Protein AF-A0A6N0LXA2-F1 (afdb_monomer_lite)

pLDDT: mean 89.3, std 15.11, range [38.38, 98.56]

Sequence (141 aa):
MRSFDGYRHREAFCLMKYAAEDGSEVEWIWNSRDGVTPFCVSNRAGDKMLKHVDWHLDRRLFNYQPLACERIFVSLSPERARQRAQQQVEHFWDRDDCAHIREMYGTKENAIEGFIADSRVGEAPDLVEIGSLEPTNDNSI

Foldseek 3Di:
DAPPVRAPDPLAQKFFWWAFPVRPDIATETEPGSADDDQWDADPVNPTITGTDPVVPIDRDNPDDDDAFHKYWDFAALVNQLVVQLVVCVVQVPDPVRVVLCVVQVDSVSSSVVSSVVQPGRHDIDIDGHPPPPDPPPPPD

Radius of gyration: 17.7 Å; chains: 1; bounding box: 47×46×40 Å

Secondary structure (DSSP, 8-state):
---TTS-SSTTTTEEEEEEETTSS-EEEEEE-SSSPPPSEEE-TTSSSEEEEE-GGG-EE-TT--PPTT-EEEEEPPHHHHHHHHHHHHHHHTT-GGGHHHHHHHSSHHHHHHHHHHHS-TTTSEEEEETT----------

Structure (mmCIF, N/CA/C/O backbone):
data_AF-A0A6N0LXA2-F1
#
_entry.id   AF-A0A6N0LXA2-F1
#
loop_
_atom_site.group_PDB
_atom_site.id
_atom_site.type_symbol
_atom_site.label_atom_id
_atom_site.label_alt_id
_atom_site.label_comp_id
_atom_site.label_asym_id
_atom_site.label_entity_id
_atom_site.label_seq_id
_atom_site.pdbx_PDB_ins_code
_atom_site.Cartn_x
_atom_site.Cartn_y
_atom_site.Cartn_z
_atom_site.occupancy
_atom_site.B_iso_or_equiv
_atom_site.auth_seq_id
_atom_site.auth_comp_id
_atom_site.auth_asym_id
_atom_site.auth_atom_id
_atom_site.pdbx_PDB_model_num
ATOM 1 N N . MET A 1 1 ? 24.173 -1.221 8.236 1.00 45.16 1 MET A N 1
ATOM 2 C CA . MET A 1 1 ? 25.031 -1.406 7.048 1.00 45.16 1 MET A CA 1
ATOM 3 C C . MET A 1 1 ? 24.363 -0.652 5.906 1.00 45.16 1 MET A C 1
ATOM 5 O O . MET A 1 1 ? 23.253 -1.024 5.557 1.00 45.16 1 MET A O 1
ATOM 9 N N . ARG A 1 2 ? 24.926 0.473 5.438 1.00 43.31 2 ARG A N 1
ATOM 10 C CA . ARG A 1 2 ? 24.371 1.203 4.280 1.00 43.31 2 ARG A CA 1
ATOM 11 C C . ARG A 1 2 ? 24.632 0.373 3.021 1.00 43.31 2 ARG A C 1
ATOM 13 O O . ARG A 1 2 ? 25.683 -0.261 2.931 1.00 43.31 2 ARG A O 1
ATOM 20 N N . SER A 1 3 ? 23.676 0.339 2.096 1.00 55.22 3 SER A N 1
ATOM 21 C CA . SER A 1 3 ? 23.906 -0.237 0.765 1.00 55.22 3 SER A CA 1
ATOM 22 C C . SER A 1 3 ? 24.983 0.571 0.020 1.00 55.22 3 SER A C 1
ATOM 24 O O . SER A 1 3 ? 25.288 1.696 0.425 1.00 55.22 3 SER A O 1
ATOM 26 N N . PHE A 1 4 ? 25.578 0.007 -1.039 1.00 57.34 4 PHE A N 1
ATOM 27 C CA . PHE A 1 4 ? 26.666 0.631 -1.822 1.00 57.34 4 PHE A CA 1
ATOM 28 C C . PHE A 1 4 ? 26.347 2.058 -2.315 1.00 57.34 4 PHE A C 1
ATOM 30 O O . PHE A 1 4 ? 27.257 2.825 -2.606 1.00 57.34 4 PHE A O 1
ATOM 37 N N . ASP A 1 5 ? 25.067 2.426 -2.325 1.00 68.12 5 ASP A N 1
ATOM 38 C CA . ASP A 1 5 ? 24.535 3.671 -2.873 1.00 68.12 5 ASP A CA 1
ATOM 39 C C . ASP A 1 5 ? 24.081 4.671 -1.790 1.00 68.12 5 ASP A C 1
ATOM 41 O O . ASP A 1 5 ? 23.445 5.674 -2.089 1.00 68.12 5 ASP A O 1
ATOM 45 N N . GLY A 1 6 ? 24.384 4.405 -0.512 1.00 82.25 6 GLY A N 1
ATOM 46 C CA . GLY A 1 6 ? 24.106 5.320 0.604 1.00 82.25 6 GLY A CA 1
ATOM 47 C C . GLY A 1 6 ? 22.714 5.199 1.237 1.00 82.25 6 GLY A C 1
ATOM 48 O O . GLY A 1 6 ? 22.513 5.742 2.324 1.00 82.25 6 GLY A O 1
ATOM 49 N N . TYR A 1 7 ? 21.801 4.434 0.633 1.00 85.62 7 TYR A N 1
ATOM 50 C CA . TYR A 1 7 ? 20.443 4.198 1.140 1.00 85.62 7 TYR A CA 1
ATOM 51 C C . TYR A 1 7 ? 20.391 3.129 2.235 1.00 85.62 7 TYR A C 1
ATOM 53 O O . TYR A 1 7 ? 21.192 2.176 2.249 1.00 85.62 7 TYR A O 1
ATOM 61 N N . ARG A 1 8 ? 19.426 3.277 3.148 1.00 87.06 8 ARG A N 1
ATOM 62 C CA . ARG A 1 8 ? 19.162 2.347 4.252 1.00 87.06 8 ARG A CA 1
ATOM 63 C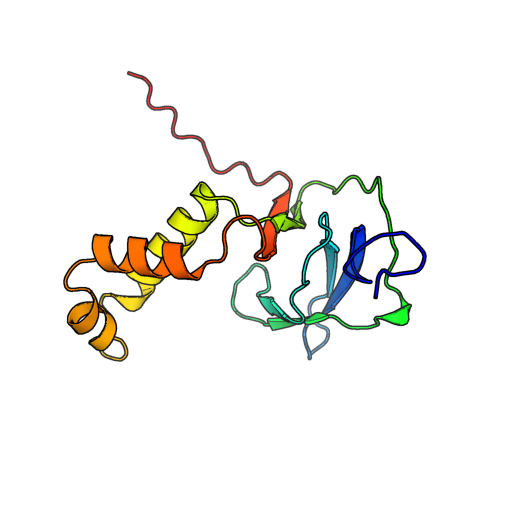 C . ARG A 1 8 ? 18.592 1.024 3.745 1.00 87.06 8 ARG A C 1
ATOM 65 O O . ARG A 1 8 ? 18.951 -0.021 4.290 1.00 87.06 8 ARG A O 1
ATOM 72 N N . HIS A 1 9 ? 17.763 1.058 2.704 1.00 87.81 9 HIS A N 1
ATOM 73 C CA . HIS A 1 9 ? 17.081 -0.114 2.156 1.00 87.81 9 HIS A CA 1
ATOM 74 C C . HIS A 1 9 ? 17.499 -0.406 0.709 1.00 87.81 9 HIS A C 1
ATOM 76 O O . HIS A 1 9 ? 17.717 0.497 -0.095 1.00 87.81 9 HIS A O 1
ATOM 82 N N . ARG A 1 10 ? 17.617 -1.695 0.352 1.00 89.00 10 ARG A N 1
ATOM 83 C CA . ARG A 1 10 ? 18.012 -2.105 -1.012 1.00 89.00 10 ARG A CA 1
ATOM 84 C C . ARG A 1 10 ? 16.954 -1.758 -2.059 1.00 89.00 10 ARG A C 1
ATOM 86 O O . ARG A 1 10 ? 17.319 -1.458 -3.191 1.00 89.00 10 ARG A O 1
ATOM 93 N N . GLU A 1 11 ? 15.692 -1.761 -1.656 1.00 90.00 11 GLU A N 1
ATOM 94 C CA . GLU A 1 11 ? 14.517 -1.470 -2.487 1.00 90.00 11 GLU A CA 1
ATOM 95 C C . GLU A 1 11 ? 14.217 0.029 -2.594 1.00 90.00 11 GLU A C 1
ATOM 97 O O . GLU A 1 11 ? 13.206 0.422 -3.180 1.00 90.00 11 GLU A O 1
ATOM 102 N N . ALA A 1 12 ? 15.064 0.883 -2.009 1.00 93.56 12 ALA A N 1
ATOM 103 C CA . ALA A 1 12 ? 14.884 2.318 -2.113 1.00 93.56 12 ALA A CA 1
ATOM 104 C C . ALA A 1 12 ? 14.899 2.739 -3.587 1.00 93.56 12 ALA A C 1
ATOM 106 O O . ALA A 1 12 ? 15.848 2.423 -4.316 1.00 93.56 12 ALA A O 1
ATOM 107 N N . PHE A 1 13 ? 13.850 3.448 -4.012 1.00 95.38 13 PHE A N 1
ATOM 108 C CA . PHE A 1 13 ? 13.672 3.923 -5.388 1.00 95.38 13 PHE A CA 1
ATOM 109 C C . PHE A 1 13 ? 13.584 2.802 -6.433 1.00 95.38 13 PHE A C 1
ATOM 111 O O . PHE A 1 13 ? 13.891 3.032 -7.603 1.00 95.38 13 PHE A O 1
ATOM 118 N N . CYS A 1 14 ? 13.172 1.591 -6.042 1.00 96.88 14 CYS A N 1
ATOM 119 C CA . CYS A 1 14 ? 13.003 0.466 -6.959 1.00 96.88 14 CYS A CA 1
ATOM 120 C C . CYS A 1 14 ? 11.589 0.386 -7.545 1.00 96.88 14 CYS A C 1
ATOM 122 O O . CYS A 1 14 ? 10.595 0.555 -6.843 1.00 96.88 14 CYS A O 1
ATOM 124 N N . LEU A 1 15 ? 11.512 0.094 -8.843 1.00 97.62 15 LEU A N 1
ATOM 125 C CA . LEU A 1 15 ? 10.317 -0.386 -9.526 1.00 97.62 15 LEU A CA 1
ATOM 126 C C . LEU A 1 15 ? 10.302 -1.913 -9.430 1.00 97.62 15 LEU A C 1
ATOM 128 O O . LEU A 1 15 ? 11.248 -2.562 -9.886 1.00 97.62 15 LEU A O 1
ATOM 132 N N . MET A 1 16 ? 9.250 -2.456 -8.825 1.00 98.06 16 MET A N 1
ATOM 133 C CA . MET A 1 16 ? 9.172 -3.849 -8.379 1.00 98.06 16 MET A CA 1
ATOM 134 C C . MET A 1 16 ? 7.913 -4.516 -8.919 1.00 98.06 16 MET A C 1
ATOM 136 O O . MET A 1 16 ? 6.879 -3.863 -9.065 1.00 98.06 16 MET A O 1
ATOM 140 N N . LYS A 1 17 ? 7.988 -5.816 -9.200 1.00 98.31 17 LYS A N 1
ATOM 141 C CA . LYS A 1 17 ? 6.877 -6.575 -9.781 1.00 98.31 17 LYS A CA 1
ATOM 142 C C . LYS A 1 17 ? 6.053 -7.268 -8.699 1.00 98.31 17 LYS A C 1
ATOM 144 O O . LYS A 1 17 ? 6.573 -8.090 -7.953 1.00 98.31 17 LYS A O 1
ATOM 149 N N . TYR A 1 18 ? 4.758 -6.998 -8.657 1.00 98.56 18 TYR A N 1
ATOM 150 C CA . TYR A 1 18 ? 3.792 -7.679 -7.802 1.00 98.56 18 TYR A CA 1
ATOM 151 C C . TYR A 1 18 ? 2.864 -8.536 -8.656 1.00 98.56 18 TYR A C 1
ATOM 153 O O . TYR A 1 18 ? 2.433 -8.100 -9.720 1.00 98.56 18 TYR A O 1
ATOM 161 N N . ALA A 1 19 ? 2.558 -9.754 -8.215 1.00 98.38 19 ALA A N 1
ATOM 162 C CA . ALA A 1 19 ? 1.663 -10.647 -8.944 1.00 98.38 19 ALA A CA 1
ATOM 163 C C . ALA A 1 19 ? 0.759 -11.454 -8.011 1.00 98.38 19 ALA A C 1
ATOM 165 O O . ALA A 1 19 ? 1.158 -11.823 -6.902 1.00 98.38 19 ALA A O 1
ATOM 166 N N . ALA A 1 20 ? -0.455 -11.742 -8.478 1.00 98.12 20 ALA A N 1
ATOM 167 C CA . ALA A 1 20 ? -1.332 -12.720 -7.850 1.00 98.12 20 ALA A CA 1
ATOM 168 C C . ALA A 1 20 ? -0.737 -14.129 -7.994 1.00 98.12 20 ALA A C 1
ATOM 170 O O . ALA A 1 20 ? -0.030 -14.428 -8.957 1.00 98.12 20 ALA A O 1
ATOM 171 N N . GLU A 1 21 ? -1.047 -15.016 -7.052 1.00 95.94 21 GLU A N 1
ATOM 172 C CA . GLU A 1 21 ? -0.530 -16.393 -7.055 1.00 95.94 21 GLU A CA 1
ATOM 173 C C . GLU A 1 21 ? -0.993 -17.210 -8.273 1.00 95.94 21 GLU A C 1
ATOM 175 O O . GLU A 1 21 ? -0.250 -18.049 -8.772 1.00 95.94 21 GLU A O 1
ATOM 180 N N . ASP A 1 22 ? -2.188 -16.913 -8.787 1.00 95.31 22 ASP A N 1
ATOM 181 C CA . ASP A 1 22 ? -2.759 -17.509 -10.000 1.00 95.31 22 ASP A CA 1
ATOM 182 C C . ASP A 1 22 ? -2.246 -16.861 -11.306 1.00 95.31 22 ASP A C 1
ATOM 184 O O . ASP A 1 22 ? -2.628 -17.284 -12.396 1.00 95.31 22 ASP A O 1
ATOM 188 N N . GLY A 1 23 ? -1.406 -15.821 -11.214 1.00 93.75 23 GLY A N 1
ATOM 189 C CA . GLY A 1 23 ? -0.879 -15.069 -12.355 1.00 93.75 23 GLY A CA 1
ATOM 190 C C . GLY A 1 23 ? -1.905 -14.200 -13.093 1.00 93.75 23 GLY A C 1
ATOM 191 O O . GLY A 1 23 ? -1.566 -13.617 -14.121 1.00 93.75 23 GLY A O 1
ATOM 192 N N . SER A 1 24 ? -3.140 -14.094 -12.593 1.00 95.94 24 SER A N 1
ATOM 193 C CA . SER A 1 24 ? -4.225 -13.344 -13.246 1.00 95.94 24 SER A CA 1
ATOM 194 C C . SER A 1 24 ? -4.022 -11.829 -13.231 1.00 95.94 24 SER A C 1
ATOM 196 O O . SER A 1 24 ? -4.594 -11.122 -14.059 1.00 95.94 24 SER A O 1
ATOM 198 N N . GLU A 1 25 ? -3.210 -11.332 -12.300 1.00 97.44 25 GLU A N 1
ATOM 199 C CA . GLU A 1 25 ? -2.940 -9.914 -12.119 1.00 97.44 25 GLU A CA 1
ATOM 200 C C . GLU A 1 25 ? -1.450 -9.699 -11.862 1.00 97.44 25 GLU A C 1
ATOM 202 O O . GLU A 1 25 ? -0.831 -10.411 -11.065 1.00 97.44 25 GLU A O 1
ATOM 207 N N . VAL A 1 26 ? -0.880 -8.718 -12.560 1.00 97.56 26 VAL A N 1
ATOM 208 C CA . VAL A 1 26 ? 0.516 -8.302 -12.436 1.00 97.56 26 VAL A CA 1
ATOM 209 C C . VAL A 1 26 ? 0.559 -6.784 -12.433 1.00 97.56 26 VAL A C 1
ATOM 211 O O . VAL A 1 26 ? -0.050 -6.140 -13.284 1.00 97.56 26 VAL A O 1
ATOM 214 N N . GLU A 1 27 ? 1.331 -6.217 -11.518 1.00 97.25 27 GLU A N 1
ATOM 215 C CA . GLU A 1 27 ? 1.531 -4.782 -11.406 1.00 97.25 27 GLU A CA 1
ATOM 216 C C . GLU A 1 27 ? 2.997 -4.453 -11.148 1.00 97.25 27 GLU A C 1
ATOM 218 O O . GLU A 1 27 ? 3.707 -5.186 -10.462 1.00 97.25 27 GLU A O 1
ATOM 223 N N . TRP A 1 28 ? 3.449 -3.324 -11.685 1.00 97.75 28 TRP A N 1
ATOM 224 C CA . TRP A 1 28 ? 4.736 -2.743 -11.336 1.00 97.75 28 TRP A CA 1
ATOM 225 C C . TRP A 1 28 ? 4.504 -1.565 -10.400 1.00 97.75 28 TRP A C 1
ATOM 227 O O . TRP A 1 28 ? 3.819 -0.613 -10.763 1.00 97.75 28 TRP A O 1
ATOM 237 N N . ILE A 1 29 ? 5.061 -1.645 -9.195 1.00 98.25 29 ILE A N 1
ATOM 238 C CA . ILE A 1 29 ? 4.875 -0.647 -8.141 1.00 98.25 29 ILE A CA 1
ATOM 239 C C . ILE A 1 29 ? 6.230 -0.022 -7.842 1.00 98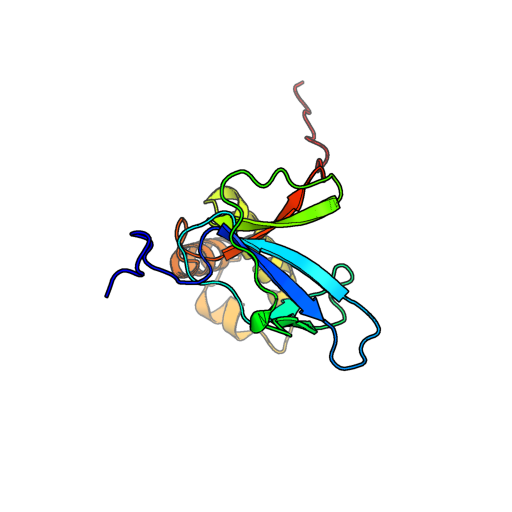.25 29 ILE A C 1
ATOM 241 O O . ILE A 1 29 ? 7.215 -0.722 -7.589 1.00 98.25 29 ILE A O 1
ATOM 245 N N . TRP A 1 30 ? 6.291 1.305 -7.886 1.00 97.81 30 TRP A N 1
ATOM 246 C CA . TRP A 1 30 ? 7.510 2.042 -7.569 1.00 97.81 30 TRP A CA 1
ATOM 247 C C . TRP A 1 30 ? 7.550 2.428 -6.090 1.00 97.81 30 TRP A C 1
ATOM 249 O O . TRP A 1 30 ? 6.595 2.991 -5.559 1.00 97.81 30 TRP A O 1
ATOM 259 N N . ASN A 1 31 ? 8.665 2.152 -5.413 1.00 97.12 31 ASN A N 1
ATOM 260 C CA . ASN A 1 31 ? 8.910 2.623 -4.053 1.00 97.12 31 ASN A CA 1
ATOM 261 C C . ASN A 1 31 ? 9.641 3.960 -4.075 1.00 97.12 31 ASN A C 1
ATOM 263 O O . ASN A 1 31 ? 10.859 3.990 -4.214 1.00 97.12 31 ASN A O 1
ATOM 267 N N . SER A 1 32 ? 8.931 5.068 -3.875 1.00 95.50 32 SER A N 1
ATOM 268 C CA . SER A 1 32 ? 9.511 6.415 -3.946 1.00 95.50 32 SER A CA 1
ATOM 269 C C . SER A 1 32 ? 10.279 6.825 -2.677 1.00 95.50 32 SER A C 1
ATOM 271 O O . SER A 1 32 ? 10.477 8.015 -2.430 1.00 95.50 32 SER A O 1
ATOM 273 N N . ARG A 1 33 ? 10.645 5.870 -1.815 1.00 95.12 33 ARG A N 1
ATOM 274 C CA . ARG A 1 33 ? 11.176 6.110 -0.467 1.00 95.12 33 ARG A CA 1
ATOM 275 C C . ARG A 1 33 ? 12.448 5.322 -0.200 1.00 95.12 33 ARG A C 1
ATOM 277 O O . ARG A 1 33 ? 12.666 4.274 -0.793 1.00 95.12 33 ARG A O 1
ATOM 284 N N . ASP A 1 34 ? 13.198 5.751 0.812 1.00 92.56 34 ASP A N 1
ATOM 285 C CA . ASP A 1 34 ? 14.219 4.937 1.484 1.00 92.56 34 ASP A CA 1
ATOM 286 C C . ASP A 1 34 ? 13.666 4.349 2.794 1.00 92.56 34 ASP A C 1
ATOM 288 O O . ASP A 1 34 ? 14.051 4.734 3.898 1.00 92.56 34 ASP A O 1
ATOM 292 N N . GLY A 1 35 ? 12.694 3.446 2.663 1.00 88.81 35 GLY A N 1
ATOM 293 C CA . GLY A 1 35 ? 12.010 2.798 3.782 1.00 88.81 35 GLY A CA 1
ATOM 294 C C . GLY A 1 35 ? 11.729 1.325 3.505 1.00 88.81 35 GLY A C 1
ATOM 295 O O . GLY A 1 35 ? 12.022 0.816 2.424 1.00 88.81 35 GLY A O 1
ATOM 296 N N . VAL A 1 36 ? 11.142 0.640 4.488 1.00 87.62 36 VAL A N 1
ATOM 297 C CA . VAL A 1 36 ? 10.706 -0.754 4.327 1.00 87.62 36 VAL A CA 1
ATOM 298 C C . VAL A 1 36 ? 9.585 -0.831 3.285 1.00 87.62 36 VAL A C 1
ATOM 300 O O . VAL A 1 36 ? 8.616 -0.059 3.333 1.00 87.62 36 VAL A O 1
ATOM 303 N N . THR A 1 37 ? 9.712 -1.779 2.360 1.00 92.00 37 THR A N 1
ATOM 304 C CA . THR A 1 37 ? 8.697 -2.086 1.349 1.00 92.00 37 THR A CA 1
ATOM 305 C C . THR A 1 37 ? 7.851 -3.282 1.792 1.00 92.00 37 THR A C 1
ATOM 307 O O . THR A 1 37 ? 8.395 -4.251 2.326 1.00 92.00 37 THR A O 1
ATOM 310 N N . PRO A 1 38 ? 6.523 -3.258 1.594 1.00 94.56 38 PRO A N 1
ATOM 311 C CA . PRO A 1 38 ? 5.676 -4.429 1.805 1.00 94.56 38 PRO A CA 1
ATOM 312 C C . PRO A 1 38 ? 5.988 -5.581 0.841 1.00 94.56 38 PRO A C 1
ATOM 314 O O . PRO A 1 38 ? 6.079 -5.374 -0.366 1.00 94.56 38 PRO A O 1
ATOM 317 N N . PHE A 1 39 ? 6.030 -6.817 1.348 1.00 96.12 39 PHE A N 1
ATOM 318 C CA . PHE A 1 39 ? 6.116 -8.025 0.509 1.00 96.12 39 PHE A CA 1
ATOM 319 C C . PHE A 1 39 ? 4.809 -8.362 -0.211 1.00 96.12 39 PHE A C 1
ATOM 321 O O . PHE A 1 39 ? 4.821 -9.039 -1.237 1.00 96.12 39 PHE A O 1
ATOM 328 N N . CYS A 1 40 ? 3.685 -7.908 0.338 1.00 97.25 40 CYS A N 1
ATOM 329 C CA . CYS A 1 40 ? 2.356 -8.182 -0.179 1.00 97.25 40 CYS A CA 1
ATOM 330 C C . CYS A 1 40 ? 1.530 -6.895 -0.192 1.00 97.25 40 CYS A C 1
ATOM 332 O O . CYS A 1 40 ? 1.667 -6.059 0.705 1.00 97.25 40 CYS A O 1
ATOM 334 N N . VAL A 1 41 ? 0.655 -6.761 -1.182 1.00 97.38 41 VAL A N 1
ATOM 335 C CA . VAL A 1 41 ? -0.323 -5.675 -1.294 1.00 97.38 41 VAL A CA 1
ATOM 336 C C . VAL A 1 41 ? -1.660 -6.235 -1.751 1.00 97.38 41 VAL A C 1
ATOM 338 O O . VAL A 1 41 ? -1.695 -7.201 -2.509 1.00 97.38 41 VAL A O 1
ATOM 341 N N . SER A 1 42 ? -2.767 -5.617 -1.354 1.00 96.25 42 SER A N 1
ATOM 342 C CA . SER A 1 42 ? -4.056 -5.935 -1.969 1.00 96.25 42 SER A CA 1
ATOM 343 C C . SER A 1 42 ? -4.083 -5.448 -3.419 1.00 96.25 42 SER A C 1
ATOM 345 O O . SER A 1 42 ? -3.469 -4.427 -3.758 1.00 96.25 42 SER A O 1
ATOM 347 N N . ASN A 1 43 ? -4.800 -6.150 -4.289 1.00 95.69 43 ASN A N 1
ATOM 348 C CA . ASN A 1 43 ? -5.158 -5.623 -5.600 1.00 95.69 43 ASN A CA 1
ATOM 349 C C . ASN A 1 43 ? -6.142 -4.444 -5.475 1.00 95.69 43 ASN A C 1
ATOM 351 O O . ASN A 1 43 ? -6.551 -4.067 -4.375 1.00 95.69 43 ASN A O 1
ATOM 355 N N . ARG A 1 44 ? -6.521 -3.836 -6.602 1.00 93.06 44 ARG A N 1
ATOM 356 C CA . ARG A 1 44 ? -7.390 -2.643 -6.597 1.00 93.06 44 ARG A CA 1
ATOM 357 C C . ARG A 1 44 ? -8.812 -2.933 -6.125 1.00 93.06 44 ARG A C 1
ATOM 359 O O . ARG A 1 44 ? -9.413 -2.087 -5.476 1.00 93.06 44 ARG A O 1
ATOM 366 N N . ALA A 1 45 ? -9.327 -4.125 -6.423 1.00 92.25 45 ALA A N 1
ATOM 367 C CA . ALA A 1 45 ? -10.645 -4.560 -5.968 1.00 92.25 45 ALA A CA 1
ATOM 368 C C . ALA A 1 45 ? -10.667 -4.959 -4.479 1.00 92.25 45 ALA A C 1
ATOM 370 O O . ALA A 1 45 ? -11.740 -5.070 -3.892 1.00 92.25 45 ALA A O 1
ATOM 371 N N . GLY A 1 46 ? -9.499 -5.156 -3.858 1.00 92.62 46 GLY A N 1
ATOM 372 C CA . GLY A 1 46 ? -9.373 -5.557 -2.458 1.00 92.62 46 GLY A CA 1
ATOM 373 C C . GLY A 1 46 ? -9.694 -7.031 -2.187 1.00 92.62 46 GLY A C 1
ATOM 374 O O . GLY A 1 46 ? -9.743 -7.427 -1.026 1.00 92.62 46 GLY A O 1
ATOM 375 N N . ASP A 1 47 ? -9.901 -7.843 -3.224 1.00 94.38 47 ASP A N 1
ATOM 376 C CA . ASP A 1 47 ? -10.302 -9.251 -3.133 1.00 94.38 47 ASP A CA 1
ATOM 377 C C . ASP A 1 47 ? -9.139 -10.235 -3.347 1.00 94.38 47 ASP A C 1
ATOM 379 O O . ASP A 1 47 ? -9.275 -11.427 -3.061 1.00 94.38 47 ASP A O 1
ATOM 383 N N . LYS A 1 48 ? -7.977 -9.751 -3.806 1.00 95.44 48 LYS A N 1
ATOM 384 C CA . LYS A 1 48 ? -6.766 -10.557 -4.006 1.00 95.44 48 LYS A CA 1
ATOM 385 C C . LYS A 1 48 ? -5.545 -9.933 -3.351 1.00 95.44 48 LYS A C 1
ATOM 387 O O . LYS A 1 48 ? -5.423 -8.717 -3.224 1.00 95.44 48 LYS A O 1
ATOM 392 N N . MET A 1 49 ? -4.594 -10.795 -3.001 1.00 97.81 49 MET A N 1
ATOM 393 C CA . MET A 1 49 ? -3.266 -10.409 -2.536 1.00 97.81 49 MET A CA 1
ATOM 394 C C . MET A 1 49 ? -2.249 -10.581 -3.667 1.00 97.81 49 MET A C 1
ATOM 396 O O . MET A 1 49 ? -2.107 -11.676 -4.213 1.00 97.81 49 MET A O 1
ATOM 400 N N . LEU A 1 50 ? -1.511 -9.521 -3.983 1.00 98.50 50 LEU A N 1
ATOM 401 C CA . LEU A 1 50 ? -0.367 -9.537 -4.890 1.00 98.50 50 LEU A CA 1
ATOM 402 C C . LEU A 1 50 ? 0.923 -9.622 -4.066 1.00 98.50 50 LEU A C 1
ATOM 404 O O . LEU A 1 50 ? 1.099 -8.871 -3.106 1.00 98.50 50 LEU A O 1
ATOM 408 N N . LYS A 1 51 ? 1.835 -10.521 -4.437 1.00 98.44 51 LYS A N 1
ATOM 409 C CA . LYS A 1 51 ? 3.137 -10.721 -3.776 1.00 98.44 51 LYS A CA 1
ATOM 410 C C . LYS A 1 51 ? 4.250 -10.120 -4.630 1.00 98.44 51 LYS A C 1
ATOM 412 O O . LYS A 1 51 ? 4.187 -10.226 -5.852 1.00 98.44 51 LYS A O 1
ATOM 417 N N . HIS A 1 52 ? 5.273 -9.536 -4.008 1.00 98.00 52 HIS A N 1
ATOM 418 C CA . HIS A 1 52 ? 6.495 -9.118 -4.703 1.00 98.00 52 HIS A CA 1
ATOM 419 C C . HIS A 1 52 ? 7.229 -10.354 -5.231 1.00 98.00 52 HIS A C 1
ATOM 421 O O . HIS A 1 52 ? 7.665 -11.210 -4.458 1.00 98.00 52 HIS A O 1
ATOM 427 N N . VAL A 1 53 ? 7.346 -10.454 -6.551 1.00 97.62 53 VAL A N 1
ATOM 428 C CA . VAL A 1 53 ? 7.931 -11.584 -7.283 1.00 97.62 53 VAL A CA 1
ATOM 429 C C . VAL A 1 53 ? 9.075 -11.113 -8.175 1.00 97.62 53 VAL A C 1
ATOM 431 O O . VAL A 1 53 ? 9.259 -9.919 -8.389 1.00 97.62 53 VAL A O 1
ATOM 434 N N . ASP A 1 54 ? 9.845 -12.063 -8.707 1.00 96.56 54 ASP A N 1
ATOM 435 C CA . ASP A 1 54 ? 10.911 -11.804 -9.679 1.00 96.56 54 ASP A CA 1
ATOM 436 C C . ASP A 1 54 ? 11.907 -10.717 -9.234 1.00 96.56 54 ASP A C 1
ATOM 438 O O . ASP A 1 54 ? 12.280 -9.857 -10.023 1.00 96.56 54 ASP A O 1
ATOM 442 N N . TRP A 1 55 ? 12.387 -10.771 -7.983 1.00 95.06 55 TRP A N 1
ATOM 443 C CA . TRP A 1 55 ? 13.221 -9.715 -7.367 1.00 95.06 55 TRP A CA 1
ATOM 444 C C . TRP A 1 55 ? 14.499 -9.380 -8.158 1.00 95.06 55 TRP A C 1
ATOM 446 O O . TRP A 1 55 ? 15.084 -8.312 -8.014 1.00 95.06 55 TRP A O 1
ATOM 456 N N . HIS A 1 56 ? 14.954 -10.297 -9.016 1.00 95.25 56 HIS A N 1
ATOM 457 C CA . HIS A 1 56 ? 16.084 -10.087 -9.922 1.00 95.25 56 HIS A CA 1
ATOM 458 C C . HIS A 1 56 ? 15.779 -9.109 -11.076 1.00 95.25 56 HIS A C 1
ATOM 460 O O . HIS A 1 56 ? 16.708 -8.676 -11.755 1.00 95.25 56 HIS A O 1
ATOM 466 N N . LEU A 1 57 ? 14.506 -8.772 -11.305 1.00 96.69 57 LEU A N 1
ATOM 467 C CA . LEU A 1 57 ? 14.037 -7.791 -12.287 1.00 96.69 57 LEU A CA 1
ATOM 468 C C . LEU A 1 57 ? 13.795 -6.403 -11.681 1.00 96.69 57 LEU A C 1
ATOM 470 O O . LEU A 1 57 ? 13.431 -5.485 -12.421 1.00 96.69 57 LEU A O 1
ATOM 474 N N . ASP A 1 58 ? 13.980 -6.233 -10.369 1.00 96.62 58 ASP A N 1
ATOM 475 C CA . ASP A 1 58 ? 13.814 -4.940 -9.712 1.00 96.62 58 ASP A CA 1
ATOM 476 C C . ASP A 1 58 ? 14.795 -3.918 -10.296 1.00 96.62 58 ASP A C 1
ATOM 478 O O . ASP A 1 58 ? 15.999 -4.161 -10.425 1.00 96.62 58 ASP A O 1
ATOM 482 N N . ARG A 1 59 ? 14.277 -2.737 -10.643 1.00 95.62 59 ARG A N 1
ATOM 483 C CA . ARG A 1 59 ? 15.073 -1.661 -11.248 1.00 95.62 59 ARG A CA 1
ATOM 484 C C . ARG A 1 59 ? 15.066 -0.443 -10.357 1.00 95.62 59 ARG A C 1
ATOM 486 O O . ARG A 1 59 ? 14.010 0.138 -10.124 1.00 95.62 59 ARG A O 1
ATOM 493 N N . ARG A 1 60 ? 16.244 -0.002 -9.916 1.00 94.94 60 ARG A N 1
ATOM 494 C CA . ARG A 1 60 ? 16.362 1.274 -9.211 1.00 94.94 60 ARG A CA 1
ATOM 495 C C . ARG A 1 60 ? 16.277 2.437 -10.194 1.00 94.94 60 ARG A C 1
ATOM 497 O O . ARG A 1 60 ? 17.120 2.569 -11.077 1.00 94.94 60 ARG A O 1
ATOM 504 N N . LEU A 1 61 ? 15.265 3.277 -10.020 1.00 94.94 61 LEU A N 1
ATOM 505 C CA . LEU A 1 61 ? 14.930 4.404 -10.881 1.00 94.94 61 LEU A CA 1
ATOM 506 C C . LEU A 1 61 ? 14.690 5.645 -10.007 1.00 94.94 61 LEU A C 1
ATOM 508 O O . LEU A 1 61 ? 13.580 5.882 -9.542 1.00 94.94 61 LEU A O 1
ATOM 512 N N . PHE A 1 62 ? 15.738 6.442 -9.777 1.00 91.62 62 PHE A N 1
ATOM 513 C CA . PHE A 1 62 ? 15.673 7.630 -8.908 1.00 91.62 62 PHE A CA 1
ATOM 514 C C . PHE A 1 62 ? 14.731 8.719 -9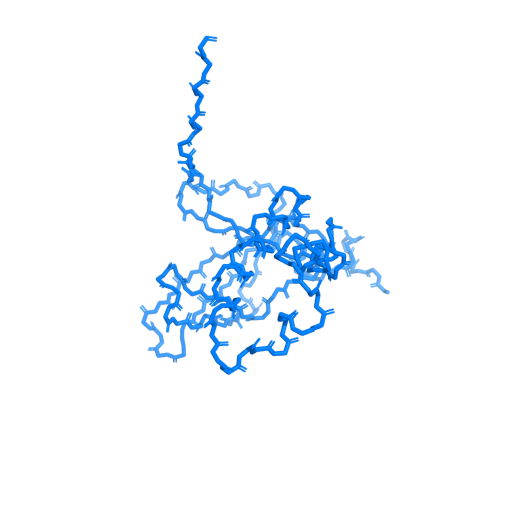.422 1.00 91.62 62 PHE A C 1
ATOM 516 O O . PHE A 1 62 ? 14.071 9.388 -8.637 1.00 91.62 62 PHE A O 1
ATOM 523 N N . ASN A 1 63 ? 14.662 8.865 -10.745 1.00 90.62 63 ASN A N 1
ATOM 524 C CA . ASN A 1 63 ? 13.874 9.895 -11.418 1.00 90.62 63 ASN A CA 1
ATOM 525 C C . ASN A 1 63 ? 12.675 9.279 -12.148 1.00 90.62 63 ASN A C 1
ATOM 527 O O . ASN A 1 63 ? 12.288 9.767 -13.210 1.00 90.62 63 ASN A O 1
ATOM 531 N N . TYR A 1 64 ? 12.141 8.161 -11.640 1.00 93.81 64 TYR A N 1
ATOM 532 C CA . TYR A 1 64 ? 10.931 7.576 -12.208 1.00 93.81 64 TYR A CA 1
ATOM 533 C C . TYR A 1 64 ? 9.787 8.585 -12.103 1.00 93.81 64 TYR A C 1
ATOM 535 O O . TYR A 1 64 ? 9.596 9.210 -11.060 1.00 93.81 64 TYR A O 1
ATOM 543 N N . GLN A 1 65 ? 9.049 8.753 -13.194 1.00 93.69 65 GLN A N 1
ATOM 544 C CA . GLN A 1 65 ? 7.852 9.580 -13.244 1.00 93.69 65 GLN A CA 1
ATOM 545 C C . GLN A 1 65 ? 6.671 8.636 -13.444 1.00 93.69 65 GLN A C 1
ATOM 547 O O . GLN A 1 65 ? 6.459 8.187 -14.572 1.00 93.69 65 GLN A O 1
ATOM 552 N N . PRO A 1 66 ? 5.954 8.285 -12.363 1.00 92.56 66 PRO A N 1
ATOM 553 C CA . PRO A 1 66 ? 4.798 7.416 -12.461 1.00 92.56 66 PRO A CA 1
ATOM 554 C C . PRO A 1 66 ? 3.745 7.975 -13.413 1.00 92.56 66 PRO A C 1
ATOM 556 O O . PRO A 1 66 ? 3.475 9.180 -13.423 1.00 92.56 66 PRO A O 1
ATOM 559 N N . LEU A 1 67 ? 3.130 7.089 -14.183 1.00 93.06 67 LEU A N 1
ATOM 560 C CA . LEU A 1 67 ? 1.996 7.433 -15.031 1.00 93.06 67 LEU A CA 1
ATOM 561 C C . LEU A 1 67 ? 0.708 7.514 -14.203 1.00 93.06 67 LEU A C 1
ATOM 563 O O . LEU A 1 67 ? 0.609 6.971 -13.102 1.00 93.06 67 LEU A O 1
ATOM 567 N N . ALA A 1 68 ? -0.308 8.180 -14.755 1.00 92.19 68 ALA A N 1
ATOM 568 C CA . ALA A 1 68 ? -1.647 8.146 -14.178 1.00 92.19 68 ALA A CA 1
ATOM 569 C C . ALA A 1 68 ? -2.130 6.693 -14.017 1.00 92.19 68 ALA A C 1
ATOM 571 O O . ALA A 1 68 ? -1.845 5.834 -14.853 1.00 92.19 68 ALA A O 1
ATOM 572 N N . CYS A 1 69 ? -2.859 6.446 -12.933 1.00 90.69 69 CYS A N 1
ATOM 573 C CA . CYS A 1 69 ? -3.350 5.152 -12.470 1.00 90.69 69 CYS A CA 1
ATOM 574 C C . CYS A 1 69 ? -2.272 4.167 -11.970 1.00 90.69 69 CYS A C 1
ATOM 576 O O . CYS A 1 69 ? -2.626 3.108 -11.445 1.00 90.69 69 CYS A O 1
ATOM 578 N N . GLU A 1 70 ? -0.971 4.467 -12.059 1.00 95.19 70 GLU A N 1
ATOM 579 C CA . GLU A 1 70 ? 0.056 3.626 -11.427 1.00 95.19 70 GLU A CA 1
ATOM 580 C C . GLU A 1 70 ? -0.010 3.732 -9.902 1.00 95.19 70 GLU A C 1
ATOM 582 O O . GLU A 1 70 ? -0.307 4.798 -9.358 1.00 95.19 70 GLU A O 1
ATOM 587 N N . ARG A 1 71 ? 0.283 2.630 -9.199 1.00 97.19 71 ARG A N 1
ATOM 588 C CA . ARG A 1 71 ? 0.428 2.660 -7.742 1.00 97.19 71 ARG A CA 1
ATOM 589 C C . ARG A 1 71 ? 1.884 2.832 -7.340 1.00 97.19 71 ARG A C 1
ATOM 591 O O . ARG A 1 71 ? 2.782 2.231 -7.928 1.00 97.19 71 ARG A O 1
ATOM 598 N N . ILE A 1 72 ? 2.110 3.627 -6.301 1.00 96.94 72 ILE A N 1
ATOM 599 C CA . ILE A 1 72 ? 3.433 3.873 -5.731 1.00 96.94 72 ILE A CA 1
ATOM 600 C C . ILE A 1 72 ? 3.410 3.758 -4.211 1.00 96.94 72 ILE A C 1
ATOM 602 O O . ILE A 1 72 ? 2.393 4.039 -3.574 1.00 96.94 72 ILE A O 1
ATOM 606 N N . PHE A 1 73 ? 4.542 3.379 -3.620 1.00 97.50 73 PHE A N 1
ATOM 607 C CA . PHE A 1 73 ? 4.727 3.491 -2.178 1.00 97.50 73 PHE A CA 1
ATOM 608 C C . PHE A 1 73 ? 5.285 4.860 -1.813 1.00 97.50 73 PHE A C 1
ATOM 610 O O . PHE A 1 73 ? 6.436 5.163 -2.130 1.00 97.50 73 PHE A O 1
ATOM 617 N N . VAL A 1 74 ? 4.499 5.623 -1.061 1.00 95.56 74 VAL A N 1
ATOM 618 C CA . VAL A 1 74 ? 4.883 6.883 -0.417 1.00 95.56 74 VAL A CA 1
ATOM 619 C C . VAL A 1 74 ? 4.952 6.715 1.095 1.00 95.56 74 VAL A C 1
ATOM 621 O O . VAL A 1 74 ? 4.623 5.656 1.643 1.00 95.56 74 VAL A O 1
ATOM 624 N N . SER A 1 75 ? 5.461 7.738 1.786 1.00 95.00 75 SER A N 1
ATOM 625 C CA . SER A 1 75 ? 5.520 7.709 3.248 1.00 95.00 75 SER A CA 1
ATOM 626 C C . SER A 1 75 ? 4.138 8.032 3.763 1.00 95.00 75 SER A C 1
ATOM 628 O O . SER A 1 75 ? 3.519 8.984 3.291 1.00 95.00 75 SER A O 1
ATOM 630 N N . LEU A 1 76 ? 3.664 7.247 4.726 1.00 94.69 76 LEU A N 1
ATOM 631 C CA . LEU A 1 76 ? 2.368 7.481 5.335 1.00 94.69 76 LEU A CA 1
ATOM 632 C C . LEU A 1 76 ? 2.317 8.896 5.923 1.00 94.69 76 LEU A C 1
ATOM 634 O O . LEU A 1 76 ? 3.080 9.210 6.839 1.00 94.69 76 LEU A O 1
ATOM 638 N N . SER A 1 77 ? 1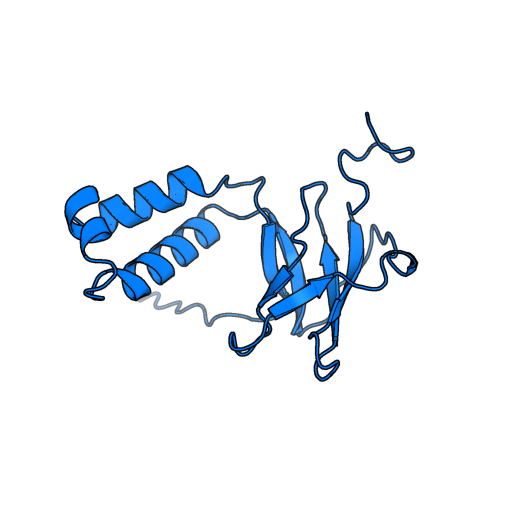.426 9.734 5.394 1.00 94.19 77 SER A N 1
ATOM 639 C CA . SER A 1 77 ? 1.192 11.078 5.919 1.00 94.19 77 SER A CA 1
ATOM 640 C C . SER A 1 77 ? 0.254 11.032 7.134 1.00 94.19 77 SER A C 1
ATOM 642 O O . SER A 1 77 ? -0.507 10.068 7.277 1.00 94.19 77 SER A O 1
ATOM 644 N N . PRO A 1 78 ? 0.266 12.055 8.010 1.00 94.81 78 PRO A N 1
ATOM 645 C CA . PRO A 1 78 ? -0.690 12.152 9.114 1.00 94.81 78 PRO A CA 1
ATOM 646 C C . PRO A 1 78 ? -2.152 12.075 8.647 1.00 94.81 78 PRO A C 1
ATOM 648 O O . PRO A 1 78 ? -2.973 11.388 9.255 1.00 94.81 78 PRO A O 1
ATOM 651 N N . GLU A 1 79 ? -2.475 12.729 7.532 1.00 94.19 79 GLU A N 1
ATOM 652 C CA . GLU A 1 79 ? -3.826 12.776 6.968 1.00 94.19 79 GLU A CA 1
ATOM 653 C C . GLU A 1 79 ? -4.263 11.389 6.487 1.00 94.19 79 GLU A C 1
ATOM 655 O O . GLU A 1 79 ? -5.356 10.924 6.817 1.00 94.19 79 GLU A O 1
ATOM 660 N N . ARG A 1 80 ? -3.380 10.682 5.769 1.00 93.94 80 ARG A N 1
ATOM 661 C CA . ARG A 1 80 ? -3.629 9.306 5.321 1.00 93.94 80 ARG A CA 1
ATOM 662 C C . ARG A 1 80 ? -3.707 8.326 6.485 1.00 93.94 80 ARG A C 1
ATOM 664 O O . ARG A 1 80 ? -4.531 7.414 6.446 1.00 93.94 80 ARG A O 1
ATOM 671 N N . ALA A 1 81 ? -2.901 8.512 7.531 1.00 95.25 81 ALA A N 1
ATOM 672 C CA . ALA A 1 81 ? -2.989 7.710 8.748 1.00 95.25 81 ALA A CA 1
ATOM 673 C C . ALA A 1 81 ? -4.366 7.859 9.405 1.00 95.25 81 ALA A C 1
ATOM 675 O O . ALA A 1 81 ? -5.010 6.852 9.705 1.00 95.25 81 ALA A O 1
ATOM 676 N N . ARG A 1 82 ? -4.862 9.097 9.536 1.00 95.88 82 ARG A N 1
ATOM 677 C CA . ARG A 1 82 ? -6.203 9.372 10.066 1.00 95.88 82 ARG A CA 1
ATOM 678 C C . ARG A 1 82 ? -7.301 8.774 9.190 1.00 95.88 82 ARG A C 1
ATOM 680 O O . ARG A 1 82 ? -8.179 8.099 9.721 1.00 95.88 82 ARG A O 1
ATOM 687 N N . GLN A 1 83 ? -7.226 8.942 7.869 1.00 94.69 83 GLN A N 1
ATOM 688 C CA . GLN A 1 83 ? -8.197 8.360 6.933 1.00 94.69 83 GLN A CA 1
ATOM 689 C C . GLN A 1 83 ? -8.261 6.829 7.064 1.00 94.69 83 GLN A C 1
ATOM 691 O O . GLN A 1 83 ? -9.343 6.251 7.153 1.00 94.69 83 GLN A O 1
ATOM 696 N N . ARG A 1 84 ? -7.102 6.160 7.122 1.00 93.19 84 ARG A N 1
ATOM 697 C CA . ARG A 1 84 ? -7.017 4.702 7.303 1.00 93.19 84 ARG A CA 1
ATOM 698 C C . ARG A 1 84 ? -7.561 4.256 8.656 1.00 93.19 84 ARG A C 1
ATOM 700 O O . ARG A 1 84 ? -8.241 3.236 8.722 1.00 93.19 84 ARG A O 1
ATOM 707 N N . ALA A 1 85 ? -7.249 4.987 9.724 1.00 95.50 85 ALA A N 1
ATOM 708 C CA . ALA A 1 85 ? -7.753 4.696 11.061 1.00 95.50 85 ALA A CA 1
ATOM 709 C C . ALA A 1 85 ? -9.282 4.816 11.110 1.00 95.50 85 ALA A C 1
ATOM 711 O O . ALA A 1 85 ? -9.947 3.912 11.608 1.00 95.50 85 ALA A O 1
ATOM 712 N N . GLN A 1 86 ? -9.846 5.865 10.505 1.00 96.75 86 GLN A N 1
ATOM 713 C CA . GLN A 1 86 ? -11.293 6.040 10.365 1.00 96.75 86 GLN A CA 1
ATOM 714 C C . GLN A 1 86 ? -11.935 4.879 9.603 1.00 96.75 86 GLN A C 1
ATOM 716 O O . GLN A 1 86 ? -12.882 4.282 10.101 1.00 96.75 86 GLN A O 1
ATOM 721 N N . GLN A 1 87 ? -11.399 4.506 8.437 1.00 93.88 87 GLN A N 1
ATOM 722 C CA . GLN A 1 87 ? -11.921 3.383 7.649 1.00 93.88 87 GLN A CA 1
ATOM 723 C C . GLN A 1 87 ? -11.886 2.059 8.422 1.00 93.88 87 GLN A C 1
ATOM 725 O O . GLN A 1 87 ? -12.845 1.292 8.368 1.00 93.88 87 GLN A O 1
ATOM 730 N N . GLN A 1 88 ? -10.805 1.796 9.161 1.00 93.00 88 GLN A N 1
ATOM 731 C CA . GLN A 1 88 ? -10.696 0.602 10.000 1.00 93.00 88 GLN A CA 1
ATOM 732 C C . GLN A 1 88 ? -11.721 0.618 11.131 1.00 93.00 88 GLN A C 1
ATOM 734 O O . GLN A 1 88 ? -12.432 -0.366 11.317 1.00 93.00 88 GLN A O 1
ATOM 739 N N . VAL A 1 89 ? -11.834 1.731 11.859 1.00 95.50 89 VAL A N 1
ATOM 740 C CA . VAL A 1 89 ? -12.825 1.861 12.930 1.00 95.50 89 VAL A CA 1
ATOM 741 C C . VAL A 1 89 ? -14.229 1.670 12.373 1.00 95.50 89 VAL A C 1
ATOM 743 O O . VAL A 1 89 ? -14.949 0.828 12.887 1.00 95.50 89 VAL A O 1
ATOM 746 N N . GLU A 1 90 ? -14.609 2.339 11.287 1.00 95.31 90 GLU A N 1
ATOM 747 C CA . GL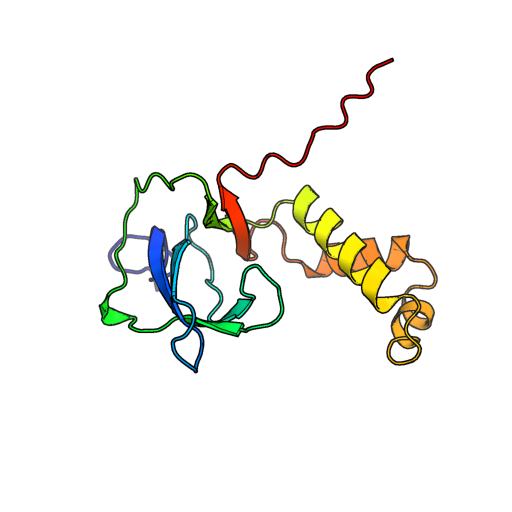U A 1 90 ? -15.932 2.151 10.678 1.00 95.31 90 GLU A CA 1
ATOM 748 C C . GLU A 1 90 ? -16.187 0.706 10.234 1.00 95.31 90 GLU A C 1
ATOM 750 O O . GLU A 1 90 ? -17.284 0.186 10.425 1.00 95.31 90 GLU A O 1
ATOM 755 N N . HIS A 1 91 ? -15.175 0.025 9.693 1.00 91.44 91 HIS A N 1
ATOM 756 C CA . HIS A 1 91 ? -15.318 -1.363 9.265 1.00 91.44 91 HIS A CA 1
ATOM 757 C C . HIS A 1 91 ? -15.498 -2.341 10.436 1.00 91.44 91 HIS A C 1
ATOM 759 O O . HIS A 1 91 ? -16.255 -3.305 10.315 1.00 91.44 91 HIS A O 1
ATOM 765 N N . PHE A 1 92 ? -14.797 -2.129 11.555 1.00 93.19 92 PHE A N 1
ATOM 766 C CA . PHE A 1 92 ? -14.768 -3.087 12.663 1.00 93.19 92 PHE A CA 1
ATOM 767 C C . PHE A 1 92 ? -15.696 -2.748 13.830 1.00 93.19 92 PHE A C 1
ATOM 769 O O . PHE A 1 92 ? -16.082 -3.659 14.557 1.00 93.19 92 PHE A O 1
ATOM 776 N N . TRP A 1 93 ? -16.066 -1.478 14.020 1.00 94.75 93 TRP A N 1
ATOM 777 C CA . TRP A 1 93 ? -16.729 -1.007 15.240 1.00 94.75 93 TRP A CA 1
ATOM 778 C C . TRP A 1 93 ? -18.006 -1.776 15.561 1.00 94.75 93 TRP A C 1
ATOM 780 O O . TRP A 1 93 ? -18.231 -2.121 16.717 1.00 94.75 93 TRP A O 1
ATOM 790 N N . ASP A 1 94 ? -18.819 -2.067 14.545 1.00 93.06 94 ASP A N 1
ATOM 791 C CA . ASP A 1 94 ? -20.123 -2.708 14.717 1.00 93.06 94 ASP A CA 1
ATOM 792 C C . ASP A 1 94 ? -20.125 -4.219 14.492 1.00 93.06 94 ASP A C 1
ATOM 794 O O . ASP A 1 94 ? -21.170 -4.857 14.610 1.00 93.06 94 ASP A O 1
ATOM 798 N N . ARG A 1 95 ? -18.959 -4.819 14.228 1.00 92.94 95 ARG A N 1
ATOM 799 C CA . ARG A 1 95 ? -18.857 -6.265 14.049 1.00 92.94 95 ARG A CA 1
ATOM 800 C C . ARG A 1 95 ? -18.766 -6.972 15.397 1.00 92.94 95 ARG A C 1
ATOM 802 O O . ARG A 1 95 ? -17.909 -6.657 16.222 1.00 92.94 95 ARG A O 1
ATOM 809 N N . ASP A 1 96 ? -19.613 -7.977 15.598 1.00 91.88 96 ASP A N 1
ATOM 810 C CA . ASP A 1 96 ? -19.651 -8.747 16.848 1.00 91.88 96 ASP A CA 1
ATOM 811 C C . ASP A 1 96 ? -18.335 -9.490 17.126 1.00 91.88 96 ASP A C 1
ATOM 813 O O . ASP A 1 96 ? -17.891 -9.558 18.271 1.00 91.88 96 ASP A O 1
ATOM 817 N N . ASP A 1 97 ? -17.651 -9.966 16.078 1.00 93.62 97 ASP A N 1
ATOM 818 C CA . ASP A 1 97 ? -16.329 -10.603 16.182 1.00 93.62 97 ASP A CA 1
ATOM 819 C C . ASP A 1 97 ? -15.209 -9.631 16.608 1.00 93.62 97 ASP A C 1
ATOM 821 O O . ASP A 1 97 ? -14.120 -10.059 16.993 1.00 93.62 97 ASP A O 1
ATOM 825 N N . CYS A 1 98 ? -15.494 -8.327 16.609 1.00 91.75 98 CYS A N 1
ATOM 826 C CA . CYS A 1 98 ? -14.576 -7.249 16.960 1.00 91.75 98 CYS A CA 1
ATOM 827 C C . CYS A 1 98 ? -15.068 -6.397 18.146 1.00 91.75 98 CYS A C 1
ATOM 829 O O . CYS A 1 98 ? -14.555 -5.300 18.372 1.00 91.75 98 CYS A O 1
ATOM 831 N N . ALA A 1 99 ? -16.019 -6.894 18.950 1.00 91.19 99 ALA A N 1
ATOM 832 C CA . ALA A 1 99 ? -16.591 -6.146 20.078 1.00 91.19 99 ALA A CA 1
ATOM 833 C C . ALA A 1 99 ? -15.536 -5.623 21.079 1.00 91.19 99 ALA A C 1
ATOM 835 O O . ALA A 1 99 ? -15.706 -4.539 21.641 1.00 91.19 99 ALA A O 1
ATOM 836 N N . HIS A 1 100 ? -14.413 -6.336 21.219 1.00 92.88 100 HIS A N 1
ATOM 837 C CA . HIS A 1 100 ? -13.272 -5.957 22.057 1.00 92.88 100 HIS A CA 1
ATOM 838 C C . HIS A 1 100 ? -12.680 -4.577 21.713 1.00 92.88 100 HIS A C 1
ATOM 840 O O . HIS A 1 100 ? -12.124 -3.923 22.591 1.00 92.88 100 HIS A O 1
ATOM 846 N N . ILE A 1 101 ? -12.812 -4.094 20.470 1.00 92.38 101 ILE A N 1
ATOM 847 C CA . ILE A 1 101 ? -12.354 -2.749 20.086 1.00 92.38 101 ILE A CA 1
ATOM 848 C C . ILE A 1 101 ? -13.182 -1.687 20.821 1.00 92.38 101 ILE A C 1
ATOM 850 O O . ILE A 1 101 ? -12.630 -0.746 21.392 1.00 92.38 101 ILE A O 1
ATOM 854 N N . ARG A 1 102 ? -14.510 -1.853 20.874 1.00 94.19 102 ARG A N 1
ATOM 855 C CA . ARG A 1 102 ? -15.3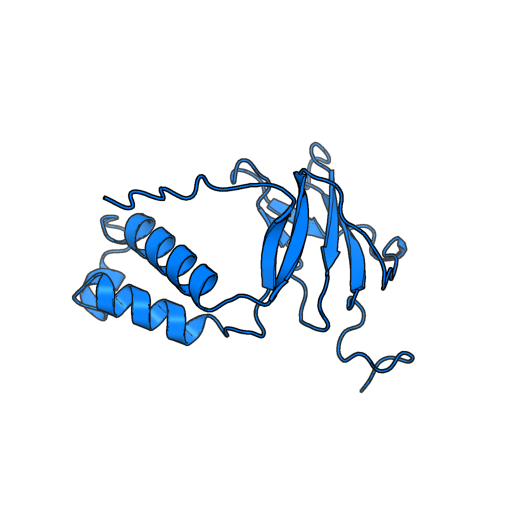98 -0.929 21.599 1.00 94.19 102 ARG A CA 1
ATOM 856 C C . ARG A 1 102 ? -15.132 -0.956 23.097 1.00 94.19 102 ARG A C 1
ATOM 858 O O . ARG A 1 102 ? -15.111 0.095 23.726 1.00 94.19 102 ARG A O 1
ATOM 865 N N . GLU A 1 103 ? -14.903 -2.143 23.650 1.00 93.06 103 GLU A N 1
ATOM 866 C CA . GLU A 1 103 ? -14.583 -2.321 25.069 1.00 93.06 103 GLU A CA 1
ATOM 867 C C . GLU A 1 103 ? -13.242 -1.676 25.441 1.00 93.06 103 GLU A C 1
ATOM 869 O O . GLU A 1 103 ? -13.137 -1.037 26.485 1.00 93.06 103 GLU A O 1
ATOM 874 N N . MET A 1 104 ? -12.232 -1.801 24.574 1.00 94.38 104 MET A N 1
ATOM 875 C CA . MET A 1 104 ? -10.893 -1.262 24.808 1.00 94.38 104 MET A CA 1
ATOM 876 C C . MET A 1 104 ? -10.847 0.266 24.722 1.00 94.38 104 MET A C 1
ATOM 878 O O . MET A 1 104 ? -10.228 0.909 25.568 1.00 94.38 104 MET A O 1
ATOM 882 N N . TYR A 1 105 ? -11.479 0.853 23.703 1.00 95.62 105 TYR A N 1
ATOM 883 C CA . TYR A 1 105 ? -11.337 2.283 23.407 1.00 95.62 105 TYR A CA 1
ATOM 884 C C . TYR A 1 105 ? -12.518 3.140 23.887 1.00 95.62 105 TYR A C 1
ATOM 886 O O . TYR A 1 105 ? -12.375 4.354 24.057 1.00 95.62 105 TYR A O 1
ATOM 894 N N . GLY A 1 106 ? -13.691 2.542 24.109 1.00 95.81 106 GLY A N 1
ATOM 895 C CA . GLY A 1 106 ? -14.919 3.204 24.561 1.00 95.81 106 GLY A CA 1
ATOM 896 C C . GLY A 1 106 ? -15.615 4.057 23.494 1.00 95.81 106 GLY A C 1
ATOM 897 O O . GLY A 1 106 ? -16.837 4.010 23.367 1.00 95.81 106 GLY A O 1
ATOM 898 N N . THR A 1 107 ? -14.860 4.816 22.696 1.00 96.88 107 THR A N 1
ATOM 899 C CA . THR A 1 107 ? -15.375 5.660 21.606 1.00 96.88 107 THR A CA 1
ATOM 900 C C . THR A 1 107 ? -14.618 5.422 20.300 1.00 96.88 107 THR A C 1
ATOM 902 O O . THR A 1 107 ? -13.449 5.028 20.308 1.00 96.88 107 THR A O 1
ATOM 905 N N . LYS A 1 108 ? -15.281 5.697 19.167 1.00 97.06 108 LYS A N 1
ATOM 906 C CA . LYS A 1 108 ? -14.651 5.645 17.838 1.00 97.06 108 LYS A CA 1
ATOM 907 C C . LYS A 1 108 ? -13.447 6.582 17.750 1.00 97.06 108 LYS A C 1
ATOM 909 O O . LYS A 1 108 ? -12.418 6.186 17.221 1.00 97.06 108 LYS A O 1
ATOM 914 N N . GLU A 1 109 ? -13.557 7.787 18.311 1.00 97.31 109 GLU A N 1
ATOM 915 C CA . GLU A 1 109 ? -12.471 8.775 18.286 1.00 97.31 109 GLU A CA 1
ATOM 916 C C . GLU A 1 109 ? -11.228 8.270 19.027 1.00 97.31 109 GLU A C 1
ATOM 918 O O . GLU A 1 109 ? -10.128 8.331 18.491 1.00 97.31 109 GLU A O 1
ATOM 923 N N . ASN A 1 110 ? -11.392 7.668 20.209 1.00 97.19 110 ASN A N 1
ATOM 924 C CA . ASN A 1 110 ? -10.264 7.089 20.943 1.00 97.19 110 ASN A CA 1
ATOM 925 C C . ASN A 1 110 ? -9.607 5.931 20.176 1.00 97.19 110 ASN A C 1
ATOM 927 O O . ASN A 1 110 ? -8.387 5.786 20.216 1.00 97.19 110 ASN A O 1
ATOM 931 N N . ALA A 1 111 ? -10.400 5.112 19.477 1.00 96.75 111 ALA A N 1
ATOM 932 C CA . ALA A 1 111 ? -9.873 4.041 18.633 1.00 96.75 111 ALA A CA 1
ATOM 933 C C . ALA A 1 111 ? -9.100 4.597 17.428 1.00 96.75 111 ALA A C 1
ATOM 935 O O . ALA A 1 111 ? -8.025 4.093 17.108 1.00 96.75 111 ALA A O 1
ATOM 936 N N . ILE A 1 112 ? -9.606 5.666 16.800 1.00 97.06 112 ILE A N 1
ATOM 937 C CA . ILE A 1 112 ? -8.916 6.371 15.712 1.00 97.06 112 ILE A CA 1
ATOM 938 C C . ILE A 1 112 ? -7.556 6.881 16.198 1.00 97.06 112 ILE A C 1
ATOM 940 O O . ILE A 1 112 ? -6.542 6.580 15.571 1.00 97.06 112 ILE A O 1
ATOM 944 N N . GLU A 1 113 ? -7.514 7.595 17.324 1.00 96.88 113 GLU A N 1
ATOM 945 C CA . GLU A 1 113 ? -6.262 8.111 17.891 1.00 96.88 113 GLU A CA 1
ATOM 946 C C . GLU A 1 113 ? -5.290 6.983 18.265 1.00 96.88 113 GLU A C 1
ATOM 948 O O . GLU A 1 113 ? -4.092 7.080 17.991 1.00 96.88 113 GLU A O 1
ATOM 953 N N . GLY A 1 114 ? -5.802 5.873 18.809 1.00 95.19 114 GLY A N 1
ATOM 954 C CA . GLY A 1 114 ? -5.010 4.674 19.082 1.00 95.19 114 GLY A CA 1
ATOM 955 C C . GLY A 1 114 ? -4.359 4.097 17.822 1.00 95.19 114 GLY A C 1
ATOM 956 O O . GLY A 1 114 ? -3.150 3.882 17.786 1.00 95.19 114 GLY A O 1
ATOM 957 N N . PHE A 1 115 ? -5.131 3.913 16.750 1.00 94.81 115 PHE A N 1
ATOM 958 C CA . PHE A 1 115 ? -4.604 3.398 15.483 1.00 94.81 115 PHE A CA 1
ATOM 959 C C . PHE A 1 115 ? -3.625 4.362 14.806 1.00 94.81 115 PHE A C 1
ATOM 961 O O . PHE A 1 115 ? -2.652 3.916 14.194 1.00 94.81 115 PHE A O 1
ATOM 968 N N . ILE A 1 116 ? -3.836 5.677 14.922 1.00 95.44 116 ILE A N 1
ATOM 969 C CA . ILE A 1 116 ? -2.877 6.674 14.429 1.00 95.44 116 ILE A CA 1
ATOM 970 C C . ILE A 1 116 ? -1.558 6.559 15.198 1.00 95.44 116 ILE A C 1
ATOM 972 O O . ILE A 1 116 ? -0.500 6.542 14.563 1.00 95.44 116 ILE A O 1
ATOM 976 N N . ALA A 1 117 ? -1.603 6.430 16.528 1.00 93.12 117 ALA A N 1
ATOM 977 C CA . ALA A 1 117 ? -0.406 6.299 17.358 1.00 93.12 117 ALA A CA 1
ATOM 978 C C . ALA A 1 117 ? 0.459 5.084 16.963 1.00 93.12 117 ALA A C 1
ATOM 980 O O . ALA A 1 117 ? 1.687 5.182 16.947 1.00 93.12 117 ALA A O 1
ATOM 981 N N . ASP A 1 118 ? -0.167 3.981 16.542 1.00 91.56 118 ASP A N 1
ATOM 982 C CA . ASP A 1 118 ? 0.528 2.759 16.112 1.00 91.56 118 ASP A CA 1
ATOM 983 C C . ASP A 1 118 ? 1.015 2.788 14.649 1.00 91.56 118 ASP A C 1
ATOM 985 O O . ASP A 1 118 ? 1.833 1.961 14.233 1.00 91.56 118 ASP A O 1
ATOM 989 N N . SER A 1 119 ? 0.552 3.750 13.845 1.00 88.44 119 SER A N 1
ATOM 990 C CA . SER A 1 119 ? 0.714 3.741 12.382 1.00 88.44 119 SER A CA 1
ATOM 991 C C . SER A 1 119 ? 2.122 4.074 11.859 1.00 88.44 119 SER A C 1
ATOM 993 O O . SER A 1 119 ? 2.372 3.920 10.663 1.00 88.44 119 SER A O 1
ATOM 995 N N . ARG A 1 120 ? 3.059 4.499 12.724 1.00 90.56 120 ARG A N 1
ATOM 996 C CA . ARG A 1 120 ? 4.435 4.916 12.360 1.00 90.56 120 ARG A CA 1
ATOM 997 C C . ARG A 1 120 ? 4.467 5.932 11.205 1.00 90.56 120 ARG A C 1
ATOM 999 O O . ARG A 1 120 ? 5.145 5.733 10.191 1.00 90.56 120 ARG A O 1
ATOM 1006 N N . VAL A 1 121 ? 3.709 7.017 11.362 1.00 91.56 121 VAL A N 1
ATOM 1007 C CA . VAL A 1 121 ? 3.632 8.144 10.415 1.00 91.56 121 VAL A CA 1
ATOM 1008 C C . VAL A 1 121 ? 5.029 8.617 9.992 1.00 91.56 121 VAL A C 1
ATOM 1010 O O . VAL A 1 121 ? 5.936 8.730 10.813 1.00 91.56 121 VAL A O 1
ATOM 1013 N N . GLY A 1 122 ? 5.211 8.875 8.696 1.00 89.81 122 GLY A N 1
ATOM 1014 C CA . GLY A 1 122 ? 6.485 9.272 8.085 1.00 89.81 122 GLY A CA 1
ATOM 1015 C C . GLY A 1 122 ? 7.397 8.105 7.688 1.00 89.81 122 GLY A C 1
ATOM 1016 O O . GLY A 1 122 ? 8.166 8.235 6.732 1.00 89.81 122 GLY A O 1
ATOM 1017 N N . GLU A 1 123 ? 7.275 6.949 8.345 1.00 88.38 123 GLU A N 1
ATOM 1018 C CA . GLU A 1 123 ? 8.102 5.765 8.076 1.00 88.38 123 GLU A CA 1
ATOM 1019 C C . GLU A 1 123 ? 7.336 4.655 7.348 1.00 88.38 123 GLU A C 1
ATOM 1021 O O . GLU A 1 123 ? 7.871 4.004 6.443 1.00 88.38 123 GLU A O 1
ATOM 1026 N N . ALA A 1 124 ? 6.082 4.422 7.741 1.00 92.62 124 ALA A N 1
ATOM 1027 C CA . ALA A 1 124 ? 5.290 3.324 7.214 1.00 92.62 124 ALA A CA 1
ATOM 1028 C C . ALA A 1 124 ? 4.986 3.486 5.711 1.00 92.62 124 ALA A C 1
ATOM 1030 O O . ALA A 1 124 ? 4.793 4.606 5.227 1.00 92.62 124 ALA A O 1
ATOM 1031 N N . PRO A 1 125 ? 4.934 2.374 4.955 1.00 95.81 125 PRO A N 1
ATOM 1032 C CA . PRO A 1 125 ? 4.470 2.379 3.574 1.00 95.81 125 PRO A CA 1
ATOM 1033 C C . PRO A 1 125 ? 2.996 2.732 3.457 1.00 95.81 125 PRO A C 1
ATOM 1035 O O . PRO A 1 125 ? 2.123 2.124 4.085 1.00 95.81 125 PRO A O 1
ATOM 1038 N N . ASP A 1 126 ? 2.726 3.657 2.549 1.00 95.38 126 ASP A N 1
ATOM 1039 C CA . ASP A 1 126 ? 1.399 3.927 2.038 1.00 95.38 126 ASP A CA 1
ATOM 1040 C C . ASP A 1 126 ? 1.369 3.690 0.529 1.00 95.38 126 ASP A C 1
ATOM 1042 O O . ASP A 1 126 ? 2.184 4.242 -0.203 1.00 95.38 126 ASP A O 1
ATOM 1046 N N . LEU A 1 127 ? 0.461 2.827 0.075 1.00 95.75 127 LEU A N 1
ATOM 1047 C CA . LEU A 1 127 ? 0.258 2.544 -1.337 1.00 95.75 127 LEU A CA 1
ATOM 1048 C C . LEU A 1 127 ? -0.820 3.490 -1.862 1.00 95.75 127 LEU A C 1
ATOM 1050 O O . LEU A 1 127 ? -1.962 3.447 -1.395 1.00 95.75 127 LEU A O 1
ATOM 1054 N N . VAL A 1 128 ? -0.449 4.335 -2.816 1.00 93.94 128 VAL A N 1
ATOM 1055 C CA . VAL A 1 128 ? -1.329 5.352 -3.403 1.00 93.94 128 VAL A CA 1
ATOM 1056 C C . VAL A 1 128 ? -1.359 5.214 -4.914 1.00 93.94 128 VAL A C 1
ATOM 1058 O O . VAL A 1 128 ? -0.370 4.804 -5.515 1.00 93.94 128 VAL A O 1
ATOM 1061 N N . GLU A 1 129 ? -2.490 5.551 -5.521 1.00 94.88 129 GLU A N 1
ATOM 1062 C CA . GLU A 1 129 ? -2.648 5.618 -6.970 1.00 94.88 129 GLU A CA 1
ATOM 1063 C C . GLU A 1 129 ? -2.364 7.044 -7.462 1.00 94.88 129 GLU A C 1
ATOM 1065 O O . GLU A 1 129 ? -2.781 8.030 -6.855 1.00 94.88 129 GLU A O 1
ATOM 1070 N N . ILE A 1 130 ? -1.620 7.172 -8.556 1.00 93.06 130 ILE A N 1
ATOM 1071 C CA . ILE A 1 130 ? -1.270 8.466 -9.139 1.00 93.06 130 ILE A CA 1
ATOM 1072 C C . ILE A 1 130 ? -2.417 8.976 -10.000 1.00 93.06 130 ILE A C 1
ATOM 1074 O O . ILE A 1 130 ? -2.912 8.277 -10.876 1.00 93.06 130 ILE A O 1
ATOM 1078 N N . GLY A 1 131 ? -2.826 10.224 -9.786 1.00 82.88 131 GLY A N 1
ATOM 1079 C CA . GLY A 1 131 ? -3.910 10.834 -10.557 1.00 82.88 131 GLY A CA 1
ATOM 1080 C C . GLY A 1 131 ? -5.318 10.442 -10.099 1.00 82.88 131 GLY A C 1
ATOM 1081 O O . GLY A 1 131 ? -6.280 10.918 -10.697 1.00 82.88 131 GLY A O 1
ATOM 1082 N N . SER A 1 132 ? -5.465 9.667 -9.018 1.00 60.97 132 SER A N 1
ATOM 1083 C CA . SER A 1 132 ? -6.744 9.541 -8.318 1.00 60.97 132 SER A CA 1
ATOM 1084 C C . SER A 1 132 ? -7.002 10.828 -7.525 1.00 60.97 132 SER A C 1
ATOM 1086 O O . SER A 1 132 ? -6.676 10.938 -6.342 1.00 60.97 132 SER A O 1
ATOM 1088 N N . LEU A 1 133 ? -7.522 11.849 -8.204 1.00 46.22 133 LEU A N 1
ATOM 1089 C CA . LEU A 1 133 ? -8.175 12.973 -7.544 1.00 46.22 133 LEU A CA 1
ATOM 1090 C C . LEU A 1 133 ? -9.436 12.421 -6.871 1.00 46.22 133 LEU A C 1
ATOM 1092 O O . LEU A 1 133 ? -10.451 12.207 -7.532 1.00 46.22 133 LEU A O 1
ATOM 1096 N N . GLU A 1 134 ? -9.380 12.182 -5.564 1.00 46.47 134 GLU A N 1
ATOM 1097 C CA . GLU A 1 134 ? -10.604 12.225 -4.765 1.00 46.47 134 GLU A CA 1
ATOM 1098 C C . GLU A 1 134 ? -11.222 13.620 -4.973 1.00 46.47 134 GLU A C 1
ATOM 1100 O O . GLU A 1 134 ? -10.484 14.615 -4.952 1.00 46.47 134 GLU A O 1
ATOM 1105 N N . PRO A 1 135 ? -12.538 13.736 -5.221 1.00 40.69 135 PRO A N 1
ATOM 1106 C CA . PRO A 1 135 ? -13.168 15.034 -5.372 1.00 40.69 135 PRO A CA 1
ATOM 1107 C C . PRO A 1 135 ? -12.963 15.823 -4.079 1.00 40.69 135 PRO A C 1
ATOM 1109 O O . PRO A 1 135 ? -13.473 15.465 -3.017 1.00 40.69 135 PRO A O 1
ATOM 1112 N N . THR A 1 136 ? -12.216 16.921 -4.161 1.00 38.38 136 THR A N 1
ATOM 1113 C CA . THR A 1 136 ? -12.249 17.949 -3.130 1.00 38.38 136 THR A CA 1
ATOM 1114 C C . THR A 1 136 ? -13.675 18.484 -3.108 1.00 38.38 136 THR A C 1
ATOM 1116 O O . THR A 1 136 ? -14.067 19.236 -4.001 1.00 38.38 136 THR A O 1
ATOM 1119 N N . ASN A 1 137 ? -14.468 18.072 -2.118 1.00 41.34 137 ASN A N 1
ATOM 1120 C CA . ASN A 1 137 ? -15.688 18.777 -1.741 1.00 41.34 137 ASN A CA 1
ATOM 1121 C C . ASN A 1 137 ? -15.277 20.141 -1.184 1.00 41.34 137 ASN A C 1
ATOM 1123 O O . ASN A 1 137 ? -15.261 20.361 0.025 1.00 41.34 137 ASN A O 1
ATOM 1127 N N . ASP A 1 138 ? -14.912 21.046 -2.082 1.00 39.78 138 ASP A N 1
ATOM 1128 C CA . ASP A 1 138 ? -14.752 22.458 -1.792 1.00 39.78 138 ASP A CA 1
ATOM 1129 C C . ASP A 1 138 ? -16.157 23.072 -1.733 1.00 39.78 138 ASP A C 1
ATOM 1131 O O . ASP A 1 138 ? -16.609 23.781 -2.628 1.00 39.78 138 ASP A O 1
ATOM 1135 N N . ASN A 1 139 ? -16.903 22.714 -0.682 1.00 41.69 139 ASN A N 1
ATOM 1136 C CA . ASN A 1 139 ? -18.065 23.481 -0.250 1.00 41.69 139 ASN A CA 1
ATOM 1137 C C . ASN A 1 139 ? -17.557 24.661 0.579 1.00 41.69 139 ASN A C 1
ATOM 1139 O O . ASN A 1 139 ? -17.716 24.711 1.799 1.00 41.69 139 ASN A O 1
ATOM 1143 N N . SER A 1 140 ? -16.932 25.606 -0.113 1.00 40.53 140 SER A N 1
ATOM 1144 C CA . SER A 1 140 ? -16.767 26.963 0.384 1.00 40.53 140 SER A CA 1
ATOM 1145 C C . SER A 1 140 ? -18.057 27.727 0.056 1.00 40.53 140 SER A C 1
ATOM 1147 O O . SER A 1 140 ? -18.318 28.047 -1.104 1.00 40.53 140 SER A O 1
ATOM 1149 N N . ILE A 1 141 ? -18.894 27.919 1.084 1.00 41.91 141 ILE A N 1
ATOM 1150 C CA . ILE A 1 141 ? -20.021 28.872 1.112 1.00 41.91 141 ILE A CA 1
ATOM 1151 C C . ILE A 1 141 ? -19.461 30.279 1.317 1.00 41.91 141 ILE A C 1
ATOM 1153 O O . ILE A 1 141 ? -18.560 30.416 2.177 1.00 41.91 141 ILE A O 1
#